Protein AF-A0A6P2FE90-F1 (afdb_monomer)

Radius of gyration: 12.69 Å; Cα contacts (8 Å, |Δi|>4): 55; chains: 1; bounding box: 30×28×32 Å

Mean predicted aligned error: 5.54 Å

pLDDT: mean 84.52, std 12.68, range [43.06, 95.12]

Solvent-accessible surface area (backbone atoms only — not comparable to full-atom values): 4148 Å² total; per-residue (Å²): 134,87,85,79,91,80,86,64,57,80,68,54,43,51,57,49,51,53,51,51,48,55,37,40,74,71,64,76,52,60,63,51,59,51,74,50,77,48,94,88,72,49,69,50,81,48,59,46,62,63,51,72,68,54,28,52,52,41,47,51,57,61,56,69,76,110

Sequence (66 aa):
MAIEKVYFEGKELVEHLERMLELAKAGAVNCVAYRIFKDDGTWEDVAAGGTEEQRAAMLAKLREQH

Secondary structure (DSSP, 8-state):
---------HHHHHHHHHHHHHHHHTT--SEEEEEEEPTTS-EEEEEEES-HHHHHHHHHHHHHT-

Nearest PDB structures (foldseek):
  2h0h-assembly2_B  TM=3.903E-01  e=2.032E+00  Escherichia coli
  2h0g-assembly1_A  TM=3.804E-01  e=2.171E+00  Escherichia coli
  6qm9-assembly1_A  TM=3.517E-01  e=2.032E+00  Fusarium vanettenii 77-13-4
  7tjh-assembly1_I  TM=3.425E-01  e=2.171E+00  Saccharomyces cerevisiae
  8tpo-assembly1_A  TM=3.364E-01  e=6.657E+00  Fusarium vanettenii 77-13-4

Foldseek 3Di:
DDDDDDDDDPVRVVVVVVVVVVCVVVVVDAKDWDKDQDPVRDIDIDIDHDDPVVSVVRSVVVVVVD

Structure (mmCIF, N/CA/C/O backbone):
data_AF-A0A6P2FE90-F1
#
_entry.id   AF-A0A6P2FE90-F1
#
loop_
_atom_site.group_PDB
_atom_site.id
_atom_site.type_symbol
_atom_site.label_atom_id
_atom_site.label_alt_id
_atom_site.label_comp_id
_atom_site.label_asym_id
_atom_site.label_entity_id
_atom_site.label_seq_id
_atom_site.pdbx_PDB_ins_code
_atom_site.Cartn_x
_atom_site.Cartn_y
_atom_site.Cartn_z
_atom_site.occupancy
_atom_site.B_iso_or_equiv
_atom_site.auth_seq_id
_atom_site.auth_comp_id
_atom_site.auth_asym_id
_atom_site.auth_atom_id
_atom_site.pdbx_PDB_model_num
ATOM 1 N N . MET A 1 1 ? -0.980 8.938 -13.861 1.00 45.31 1 MET A N 1
ATOM 2 C CA . MET A 1 1 ? -1.736 8.072 -12.937 1.00 45.31 1 MET A CA 1
ATOM 3 C C . MET A 1 1 ? -2.323 8.980 -11.873 1.00 45.31 1 MET A C 1
ATOM 5 O O . MET A 1 1 ? -1.550 9.568 -11.124 1.00 45.31 1 MET A O 1
ATOM 9 N N . ALA A 1 2 ? -3.632 9.223 -11.927 1.00 43.06 2 ALA A N 1
ATOM 10 C CA . ALA A 1 2 ? -4.330 9.991 -10.901 1.00 43.06 2 ALA A CA 1
ATOM 11 C C . ALA A 1 2 ? -4.451 9.111 -9.651 1.00 43.06 2 ALA A C 1
ATOM 13 O O . ALA A 1 2 ? -4.721 7.919 -9.775 1.00 43.06 2 ALA A O 1
ATOM 14 N N . ILE A 1 3 ? -4.181 9.677 -8.479 1.00 52.78 3 ILE A N 1
ATOM 15 C CA . ILE A 1 3 ? -4.445 9.016 -7.199 1.00 52.78 3 ILE A CA 1
ATOM 16 C C . ILE A 1 3 ? -5.836 9.505 -6.792 1.00 52.78 3 ILE A C 1
ATOM 18 O O . ILE A 1 3 ? -6.010 10.692 -6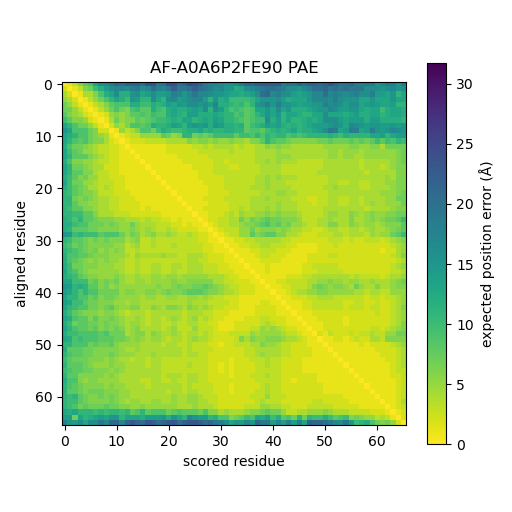.523 1.00 52.78 3 ILE A O 1
ATOM 22 N N . GLU A 1 4 ? -6.837 8.629 -6.861 1.00 57.44 4 GLU A N 1
ATOM 23 C CA . GLU A 1 4 ? -8.203 8.937 -6.432 1.00 57.44 4 GLU A CA 1
ATOM 24 C C . GLU A 1 4 ? -8.318 8.778 -4.912 1.00 57.44 4 GLU A C 1
ATOM 26 O O . GLU A 1 4 ? -7.862 7.786 -4.342 1.00 57.44 4 GLU A O 1
ATOM 31 N N . LYS A 1 5 ? -8.935 9.761 -4.247 1.00 60.47 5 LYS A N 1
ATOM 32 C CA . LYS A 1 5 ? -9.307 9.652 -2.833 1.00 60.47 5 LYS A CA 1
ATOM 33 C C . LYS A 1 5 ? -10.577 8.815 -2.757 1.00 60.47 5 LYS A C 1
ATOM 35 O O . LYS A 1 5 ? -11.640 9.297 -3.141 1.00 60.47 5 LYS A O 1
ATOM 40 N N . VAL A 1 6 ? -10.461 7.580 -2.279 1.00 61.94 6 VAL A N 1
ATOM 41 C CA . VAL A 1 6 ? -11.611 6.692 -2.095 1.00 61.94 6 VAL A CA 1
ATOM 42 C C . VAL A 1 6 ? -11.826 6.451 -0.606 1.00 61.94 6 VAL A C 1
ATOM 44 O O . VAL A 1 6 ? -10.899 6.075 0.109 1.00 61.94 6 VAL A O 1
ATOM 47 N N . TYR A 1 7 ? -13.044 6.720 -0.144 1.00 64.81 7 TYR A N 1
ATOM 48 C CA . TYR A 1 7 ? -13.491 6.459 1.221 1.00 64.81 7 TYR A CA 1
ATOM 49 C C . TYR A 1 7 ? -14.398 5.234 1.186 1.00 64.81 7 TYR A C 1
ATOM 51 O O . TYR A 1 7 ? -15.280 5.164 0.335 1.00 64.81 7 TYR A O 1
ATOM 59 N N . PHE A 1 8 ? -14.165 4.289 2.091 1.00 67.06 8 PHE A N 1
ATOM 60 C CA . PHE A 1 8 ? -14.882 3.020 2.139 1.00 67.06 8 PHE A CA 1
ATOM 61 C C . PHE A 1 8 ? -15.454 2.793 3.535 1.00 67.06 8 PHE A C 1
ATOM 63 O O . PHE A 1 8 ? -14.758 3.022 4.530 1.00 67.06 8 PHE A O 1
ATOM 70 N N . GLU A 1 9 ? -16.680 2.284 3.624 1.00 72.19 9 GLU A N 1
ATOM 71 C CA . GLU A 1 9 ? -17.138 1.611 4.842 1.00 72.19 9 GLU A CA 1
ATOM 72 C C . GLU A 1 9 ? -16.405 0.265 5.022 1.00 72.19 9 GLU A C 1
ATOM 74 O O . GLU A 1 9 ? -15.820 -0.276 4.082 1.00 72.19 9 GLU A O 1
ATOM 79 N N . GLY A 1 10 ? -16.418 -0.313 6.231 1.00 67.69 10 GLY A N 1
ATOM 80 C CA . GLY A 1 10 ? -15.570 -1.472 6.567 1.00 67.69 10 GLY A CA 1
ATOM 81 C C . GLY A 1 10 ? -15.704 -2.675 5.618 1.00 67.69 10 GLY A C 1
ATOM 82 O O . GLY A 1 10 ? -14.708 -3.330 5.321 1.00 67.69 10 GLY A O 1
ATOM 83 N N . LYS A 1 11 ? -16.907 -2.941 5.090 1.00 75.81 11 LYS A N 1
ATOM 84 C CA . LYS A 1 11 ? -17.137 -4.009 4.102 1.00 75.81 11 LYS A CA 1
ATOM 85 C C . LYS A 1 11 ? -16.608 -3.643 2.707 1.00 75.81 11 LYS A C 1
ATOM 87 O O . LYS A 1 11 ? -16.013 -4.483 2.041 1.00 75.81 11 LYS A O 1
ATOM 92 N N . GLU A 1 12 ? -16.773 -2.391 2.296 1.00 81.75 12 GLU A N 1
ATOM 93 C CA . GLU A 1 12 ? -16.321 -1.888 0.993 1.00 81.75 12 GLU A CA 1
ATOM 94 C C . GLU A 1 12 ? -14.788 -1.840 0.904 1.00 81.75 12 GLU A C 1
ATOM 96 O O . GLU A 1 12 ? -14.213 -2.065 -0.161 1.00 81.75 12 GLU A O 1
ATOM 101 N N . LEU A 1 13 ? -14.111 -1.613 2.037 1.00 83.81 13 LEU A N 1
ATOM 102 C CA . LEU A 1 13 ? -12.651 -1.648 2.115 1.00 83.81 13 LEU A CA 1
ATOM 103 C C . LEU A 1 13 ? -12.115 -3.045 1.785 1.00 83.81 13 LEU A C 1
ATOM 105 O O . LEU A 1 13 ? -11.153 -3.171 1.030 1.00 83.81 13 LEU A O 1
ATOM 109 N N . VAL A 1 14 ? -12.739 -4.093 2.332 1.00 87.56 14 VAL A N 1
ATOM 110 C CA . VAL A 1 14 ? -12.332 -5.482 2.074 1.00 87.56 14 VAL A CA 1
ATOM 111 C C . VAL A 1 14 ? -12.505 -5.819 0.596 1.00 87.56 14 VAL A C 1
ATOM 113 O O . VAL A 1 14 ? -11.552 -6.273 -0.032 1.00 87.56 14 VAL A O 1
ATOM 116 N N . GLU A 1 15 ? -13.666 -5.509 0.015 1.00 88.75 15 GLU A N 1
ATOM 117 C CA . GLU A 1 15 ? -13.943 -5.751 -1.408 1.00 88.75 15 GLU A CA 1
ATOM 118 C C . GLU A 1 15 ? -12.949 -5.005 -2.320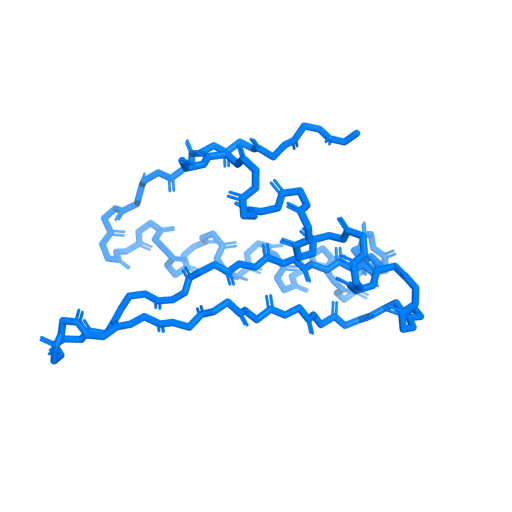 1.00 88.75 15 GLU A C 1
ATOM 120 O O . GLU A 1 15 ? -12.475 -5.538 -3.330 1.00 88.75 15 GLU A O 1
ATOM 125 N N . HIS A 1 16 ? -12.567 -3.777 -1.953 1.00 86.75 16 HIS A N 1
ATOM 126 C CA . HIS A 1 16 ? -11.557 -3.021 -2.688 1.00 86.75 16 HIS A CA 1
ATOM 127 C C . HIS A 1 16 ? -10.164 -3.665 -2.610 1.00 86.75 16 HIS A C 1
ATOM 129 O O . HIS A 1 16 ? -9.475 -3.780 -3.630 1.00 86.75 16 HIS A O 1
ATOM 135 N N . LEU A 1 17 ? -9.745 -4.106 -1.421 1.00 88.12 17 LEU A N 1
ATOM 136 C CA . LEU A 1 17 ? -8.460 -4.781 -1.225 1.00 88.12 17 LEU A CA 1
ATOM 137 C C . LEU A 1 17 ? -8.402 -6.123 -1.969 1.00 88.12 17 LEU A C 1
ATOM 139 O O . LEU A 1 17 ? -7.385 -6.428 -2.593 1.00 88.12 17 LEU A O 1
ATOM 143 N N . GLU A 1 18 ? -9.493 -6.890 -1.976 1.00 92.69 18 GLU A N 1
ATOM 144 C CA . GLU A 1 18 ? -9.617 -8.124 -2.761 1.00 92.69 18 GLU A CA 1
ATOM 145 C C . GLU A 1 18 ? -9.471 -7.850 -4.263 1.00 92.69 18 GLU A C 1
ATOM 147 O O . GLU A 1 18 ? -8.720 -8.537 -4.958 1.00 92.69 18 GLU A O 1
ATOM 152 N N . ARG A 1 19 ? -10.105 -6.788 -4.774 1.00 89.81 19 ARG A N 1
ATOM 153 C CA . ARG A 1 19 ? -9.940 -6.380 -6.175 1.00 89.81 19 ARG A CA 1
ATOM 154 C C . ARG A 1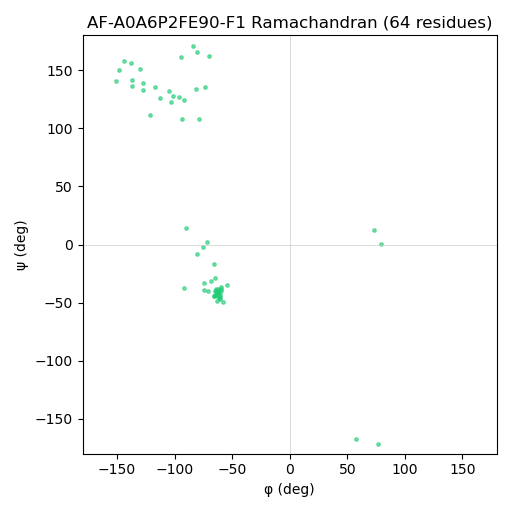 19 ? -8.500 -5.977 -6.497 1.00 89.81 19 ARG A C 1
ATOM 156 O O . ARG A 1 19 ? -7.987 -6.343 -7.555 1.00 89.81 19 ARG A O 1
ATOM 163 N N . MET A 1 20 ? -7.842 -5.229 -5.612 1.00 89.06 20 MET A N 1
ATOM 164 C CA . MET A 1 20 ? -6.432 -4.866 -5.785 1.00 89.06 20 MET A CA 1
ATOM 165 C C . MET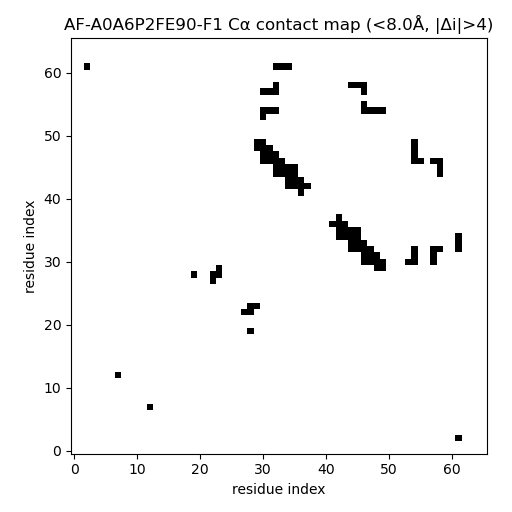 A 1 20 ? -5.525 -6.098 -5.801 1.00 89.06 20 MET A C 1
ATOM 167 O O . MET A 1 20 ? -4.593 -6.155 -6.604 1.00 89.06 20 MET A O 1
ATOM 171 N N . LEU A 1 21 ? -5.818 -7.099 -4.968 1.00 90.19 21 LEU A N 1
ATOM 172 C CA . LEU A 1 21 ? -5.105 -8.372 -4.966 1.00 90.19 21 LEU A CA 1
ATOM 173 C C . LEU A 1 21 ? -5.235 -9.094 -6.313 1.00 90.19 21 LEU A C 1
ATOM 175 O O . LEU A 1 21 ? -4.225 -9.540 -6.854 1.00 90.19 21 LEU A O 1
ATOM 179 N N . GLU A 1 22 ? -6.439 -9.189 -6.879 1.00 93.88 22 GLU A N 1
ATOM 180 C CA . GLU A 1 22 ? -6.638 -9.821 -8.191 1.00 93.88 22 GLU A CA 1
ATOM 181 C C . GLU A 1 22 ? -5.895 -9.075 -9.311 1.00 93.88 22 GLU A C 1
ATOM 183 O O . GLU A 1 22 ? -5.241 -9.698 -10.150 1.00 93.88 22 GLU A O 1
ATOM 188 N N . LEU A 1 23 ? -5.893 -7.738 -9.286 1.00 90.31 23 LEU A N 1
ATOM 189 C CA . LEU A 1 23 ? -5.112 -6.935 -10.234 1.00 90.31 23 LEU A CA 1
ATOM 190 C C . LEU A 1 23 ? -3.599 -7.151 -10.071 1.00 90.31 23 LEU A C 1
ATOM 192 O O . LEU A 1 23 ? -2.878 -7.239 -11.066 1.00 90.31 23 LEU A O 1
ATOM 196 N N . ALA A 1 24 ? -3.113 -7.264 -8.834 1.00 89.75 24 ALA A N 1
ATOM 197 C CA . ALA A 1 24 ? -1.710 -7.551 -8.556 1.00 89.75 24 ALA A CA 1
ATOM 198 C C . ALA A 1 24 ? -1.308 -8.952 -9.041 1.00 89.75 24 ALA A C 1
ATOM 200 O O . ALA A 1 24 ? -0.282 -9.093 -9.705 1.00 89.75 24 ALA A O 1
ATOM 201 N N . LYS A 1 25 ? -2.140 -9.975 -8.796 1.00 90.75 25 LYS A N 1
ATOM 202 C CA . LYS A 1 25 ? -1.929 -11.342 -9.309 1.00 90.75 25 LYS A CA 1
ATOM 203 C C . LYS A 1 25 ? -1.877 -11.387 -10.836 1.00 90.75 25 LYS A C 1
ATOM 205 O O . LYS A 1 25 ? -1.091 -12.147 -11.394 1.00 90.75 25 LYS A O 1
ATOM 210 N N . ALA A 1 26 ? -2.678 -10.561 -11.507 1.00 93.62 26 ALA A N 1
ATOM 211 C CA . ALA A 1 26 ? -2.677 -10.430 -12.961 1.00 93.62 26 ALA A CA 1
ATOM 212 C C . ALA A 1 26 ? -1.480 -9.626 -13.516 1.00 93.62 26 ALA A C 1
ATOM 214 O O . ALA A 1 26 ? -1.371 -9.459 -14.730 1.00 93.62 26 ALA A O 1
ATOM 215 N N . GLY A 1 27 ? -0.597 -9.095 -12.660 1.00 90.19 27 GLY A N 1
ATOM 216 C CA . GLY A 1 27 ? 0.532 -8.253 -13.068 1.00 90.19 27 GLY A CA 1
ATOM 217 C C . GLY A 1 27 ? 0.131 -6.842 -13.517 1.00 90.19 27 GLY A C 1
ATOM 218 O O . GLY A 1 27 ? 0.950 -6.121 -14.081 1.00 90.19 27 GLY A O 1
ATOM 219 N N . ALA A 1 28 ? -1.115 -6.426 -13.266 1.00 89.00 28 ALA A N 1
ATOM 220 C CA . ALA A 1 28 ? -1.631 -5.111 -13.651 1.00 89.00 28 ALA A CA 1
ATOM 221 C C . ALA A 1 28 ? -1.221 -3.990 -12.675 1.00 89.00 28 ALA A C 1
ATOM 223 O O . ALA A 1 28 ? -1.442 -2.811 -12.954 1.00 89.00 28 ALA A O 1
ATOM 224 N N . VAL A 1 29 ? -0.619 -4.344 -11.535 1.00 87.00 29 VAL A N 1
ATOM 225 C CA . VAL A 1 29 ? -0.158 -3.408 -10.504 1.00 87.00 29 VAL A CA 1
ATOM 226 C C . VAL A 1 29 ? 1.342 -3.584 -10.300 1.00 87.00 29 VAL A C 1
ATOM 228 O O . VAL A 1 29 ? 1.788 -4.598 -9.774 1.00 87.00 29 VAL A O 1
ATOM 231 N N . ASN A 1 30 ? 2.124 -2.581 -10.704 1.00 86.94 30 ASN A N 1
ATOM 232 C CA . ASN A 1 30 ? 3.584 -2.607 -10.566 1.00 86.94 30 ASN A CA 1
ATOM 233 C C . ASN A 1 30 ? 4.079 -1.970 -9.254 1.00 86.94 30 ASN A C 1
ATOM 235 O O . ASN A 1 30 ? 5.044 -2.440 -8.660 1.00 86.94 30 ASN A O 1
ATOM 239 N N . CYS A 1 31 ? 3.440 -0.889 -8.800 1.00 89.69 31 CYS A N 1
ATOM 240 C CA . CYS A 1 31 ? 3.813 -0.157 -7.588 1.00 89.69 31 CYS A CA 1
ATOM 241 C C . CYS A 1 31 ? 2.567 0.493 -6.982 1.00 89.69 31 CYS A C 1
ATOM 243 O O . CYS A 1 31 ? 1.738 1.034 -7.714 1.00 89.69 31 CYS A O 1
ATOM 245 N N . VAL A 1 32 ? 2.464 0.483 -5.655 1.00 88.88 32 VAL A N 1
ATOM 246 C CA . VAL A 1 32 ? 1.370 1.111 -4.900 1.00 88.88 32 VAL A CA 1
ATOM 247 C C . VAL A 1 32 ? 1.928 1.986 -3.789 1.00 88.88 32 VAL A C 1
ATOM 249 O O . VAL A 1 32 ? 3.002 1.701 -3.260 1.00 88.88 32 VAL A O 1
ATOM 252 N N . ALA A 1 33 ? 1.192 3.035 -3.430 1.00 91.62 33 ALA A N 1
ATOM 253 C CA . ALA A 1 33 ? 1.412 3.787 -2.204 1.00 91.62 33 ALA A CA 1
ATOM 254 C C . ALA A 1 33 ? 0.067 4.089 -1.544 1.00 91.62 33 ALA A C 1
ATOM 256 O O . ALA A 1 33 ? -0.888 4.447 -2.233 1.00 91.62 33 ALA A O 1
ATOM 257 N N . TYR A 1 34 ? -0.003 3.924 -0.229 1.00 87.81 34 TYR A N 1
ATOM 258 C CA . TYR A 1 34 ? -1.217 4.114 0.557 1.00 87.81 34 TYR A CA 1
ATOM 259 C C . TYR A 1 34 ? -0.872 4.626 1.955 1.00 87.81 34 TYR A C 1
ATOM 261 O O . TYR A 1 34 ? 0.197 4.333 2.492 1.00 87.81 34 TYR A O 1
ATOM 269 N N . ARG A 1 35 ? -1.792 5.393 2.543 1.00 89.50 35 ARG A N 1
ATOM 270 C CA . ARG A 1 35 ? -1.721 5.833 3.938 1.00 89.50 35 ARG A CA 1
ATOM 271 C C . ARG A 1 35 ? -2.647 4.972 4.782 1.00 89.50 35 ARG A C 1
ATOM 273 O O . ARG A 1 35 ? -3.827 4.856 4.460 1.00 89.50 35 ARG A O 1
ATOM 280 N N . ILE A 1 36 ? -2.121 4.398 5.857 1.00 87.44 36 ILE A N 1
ATOM 281 C CA . ILE A 1 36 ? -2.903 3.636 6.833 1.00 87.44 36 ILE A CA 1
ATOM 282 C C . ILE A 1 36 ? -3.099 4.515 8.061 1.00 87.44 36 ILE A C 1
ATOM 284 O O . ILE A 1 36 ? -2.118 4.952 8.655 1.00 87.44 36 ILE A O 1
ATOM 288 N N . PHE A 1 37 ? -4.351 4.753 8.441 1.00 88.50 37 PHE A N 1
ATOM 289 C CA . PHE A 1 37 ? -4.707 5.382 9.711 1.00 88.50 37 PHE A CA 1
ATOM 290 C C . PHE A 1 37 ? -5.031 4.287 10.726 1.00 88.50 37 PHE A C 1
ATOM 292 O O . PHE A 1 37 ? -5.833 3.397 10.437 1.00 88.50 37 PHE A O 1
ATOM 299 N N . LYS A 1 38 ? -4.379 4.334 11.885 1.00 86.88 38 LYS A N 1
ATOM 300 C CA . LYS A 1 38 ? -4.543 3.367 12.971 1.00 86.88 38 LYS A CA 1
ATOM 301 C C . LYS A 1 38 ? -5.570 3.868 13.984 1.00 86.88 38 LYS A C 1
ATOM 303 O O . LYS A 1 38 ? -5.899 5.054 14.031 1.00 86.88 38 LYS A O 1
ATOM 308 N N . ASP A 1 39 ? -6.083 2.945 14.787 1.00 88.56 39 ASP A N 1
ATOM 309 C CA . ASP A 1 39 ? -7.053 3.216 15.852 1.00 88.56 39 ASP A CA 1
ATOM 310 C C . ASP A 1 39 ? -6.479 4.093 16.976 1.00 88.56 39 ASP A C 1
ATOM 312 O O . ASP A 1 39 ? -7.206 4.883 17.575 1.00 88.56 39 ASP A O 1
ATOM 316 N N . ASP A 1 40 ? -5.167 4.023 17.203 1.00 92.12 40 ASP A N 1
ATOM 317 C CA . ASP A 1 40 ? -4.416 4.891 18.1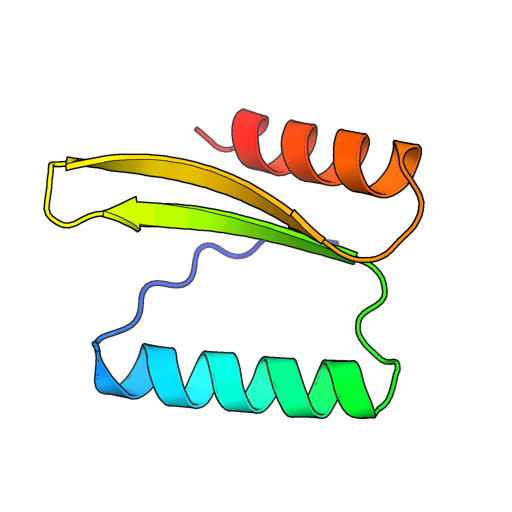16 1.00 92.12 40 ASP A CA 1
ATOM 318 C C . ASP A 1 40 ? -4.231 6.340 17.612 1.00 92.12 40 ASP A C 1
ATOM 320 O O . ASP A 1 40 ? -3.594 7.159 18.278 1.00 92.12 40 ASP A O 1
ATOM 324 N N . GLY A 1 41 ? -4.792 6.677 16.445 1.00 89.00 41 GLY A N 1
ATOM 325 C CA . GLY A 1 41 ? -4.717 8.005 15.834 1.00 89.00 41 GLY A CA 1
ATOM 326 C C . GLY A 1 41 ? -3.397 8.293 15.114 1.00 89.00 41 GLY A C 1
ATOM 327 O O . GLY A 1 41 ? -3.234 9.377 14.546 1.00 89.00 41 GLY A O 1
ATOM 328 N N . THR A 1 42 ? -2.458 7.347 15.100 1.00 94.25 42 THR A N 1
ATOM 329 C CA . THR A 1 42 ? -1.250 7.444 14.281 1.00 94.25 42 THR A CA 1
ATOM 330 C C . THR A 1 42 ? -1.537 7.044 12.836 1.00 94.25 42 THR A C 1
ATOM 332 O O . THR A 1 42 ? -2.579 6.474 12.498 1.00 94.25 42 THR A O 1
ATOM 335 N N . TRP A 1 43 ? -0.609 7.367 11.942 1.00 92.19 43 TRP A N 1
ATOM 336 C CA . TRP A 1 43 ? -0.684 6.949 10.551 1.00 92.19 43 TRP A CA 1
ATOM 337 C C . TRP A 1 43 ? 0.701 6.634 10.005 1.00 92.19 43 TRP A C 1
ATOM 339 O O . TRP A 1 43 ? 1.714 7.117 10.511 1.00 92.19 43 TRP A O 1
ATOM 349 N N . GLU A 1 44 ? 0.736 5.829 8.949 1.00 92.75 44 GLU A N 1
ATOM 350 C CA . GLU A 1 44 ? 1.956 5.544 8.202 1.00 92.75 44 GLU A CA 1
ATOM 351 C C . GLU A 1 44 ? 1.698 5.567 6.695 1.00 92.75 44 GLU A C 1
ATOM 353 O O . GLU A 1 44 ? 0.655 5.115 6.220 1.00 92.75 44 GLU A O 1
ATOM 358 N N . ASP A 1 45 ? 2.661 6.106 5.947 1.00 93.19 45 ASP A N 1
ATOM 359 C CA . ASP A 1 45 ? 2.692 5.998 4.490 1.00 93.19 45 ASP A CA 1
ATOM 360 C C . ASP A 1 45 ? 3.501 4.761 4.110 1.00 93.19 45 ASP A C 1
ATOM 362 O O . ASP A 1 45 ? 4.676 4.646 4.464 1.00 93.19 45 ASP A O 1
ATOM 366 N N . VAL A 1 46 ? 2.897 3.867 3.336 1.00 91.62 46 VAL A N 1
ATOM 367 C CA . VAL A 1 46 ? 3.540 2.648 2.848 1.00 91.62 46 VAL A CA 1
ATOM 368 C C . VAL A 1 46 ? 3.612 2.705 1.330 1.00 91.62 46 VAL A C 1
ATOM 370 O O . VAL A 1 46 ? 2.632 3.050 0.674 1.00 91.62 46 VAL A O 1
ATOM 373 N N . ALA A 1 47 ? 4.762 2.335 0.762 1.00 92.12 47 ALA A N 1
ATOM 374 C CA . ALA A 1 47 ? 4.895 2.066 -0.665 1.00 92.12 47 ALA A CA 1
ATOM 375 C C . ALA A 1 47 ? 5.519 0.694 -0.903 1.00 92.12 47 ALA A C 1
ATOM 377 O O . ALA A 1 47 ? 6.527 0.341 -0.291 1.00 92.12 47 ALA A O 1
ATOM 378 N N . ALA A 1 48 ? 4.915 -0.069 -1.809 1.00 89.56 48 ALA A N 1
ATOM 379 C CA . ALA A 1 48 ? 5.272 -1.455 -2.081 1.00 89.56 48 ALA A CA 1
ATOM 380 C C . ALA A 1 48 ? 5.283 -1.746 -3.587 1.00 89.56 48 ALA A C 1
ATOM 382 O O . ALA A 1 48 ? 4.616 -1.073 -4.378 1.00 89.56 48 ALA A O 1
ATOM 383 N N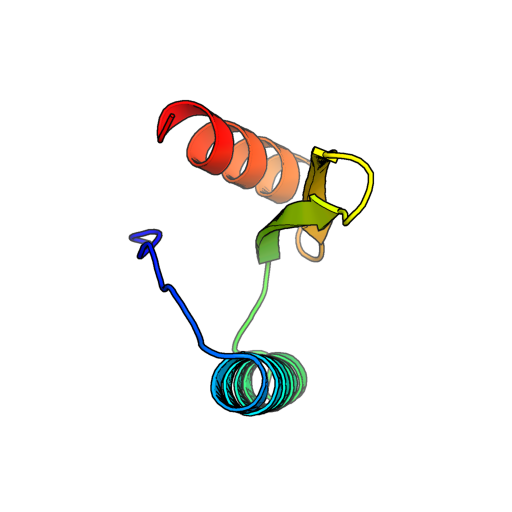 . GLY A 1 49 ? 6.045 -2.773 -3.971 1.00 90.06 49 GLY A N 1
ATOM 384 C CA . GLY A 1 49 ? 6.323 -3.095 -5.371 1.00 90.06 49 GLY A CA 1
ATOM 385 C C . GLY A 1 49 ? 7.361 -2.162 -6.006 1.00 90.06 49 GLY A C 1
ATOM 386 O O . GLY A 1 49 ? 7.999 -1.359 -5.317 1.00 90.06 49 GLY A O 1
ATOM 387 N N . GLY A 1 50 ? 7.534 -2.299 -7.321 1.00 90.94 50 GLY A N 1
ATOM 388 C CA . GLY A 1 50 ? 8.387 -1.453 -8.156 1.00 90.94 50 GLY A CA 1
ATOM 389 C C . GLY A 1 50 ? 9.864 -1.377 -7.749 1.00 90.94 50 GLY A C 1
ATOM 390 O O . GLY A 1 50 ? 10.367 -2.150 -6.927 1.00 90.94 50 GLY A O 1
ATOM 391 N N . THR A 1 51 ? 10.568 -0.409 -8.335 1.00 95.12 51 THR A N 1
ATOM 392 C CA . THR A 1 51 ? 11.929 -0.020 -7.926 1.00 95.12 51 THR A CA 1
ATOM 393 C C . THR A 1 51 ? 11.900 0.963 -6.754 1.00 95.12 51 THR A C 1
ATOM 395 O O . THR A 1 51 ? 10.847 1.475 -6.368 1.00 95.12 51 THR A O 1
ATOM 398 N N . GLU A 1 52 ? 13.063 1.246 -6.170 1.00 94.88 52 GLU A N 1
ATOM 399 C CA . GLU A 1 52 ? 13.180 2.215 -5.078 1.00 94.88 52 GLU A CA 1
ATOM 400 C C . GLU A 1 52 ? 12.778 3.629 -5.511 1.00 94.88 52 GLU A C 1
ATOM 402 O O . GLU A 1 52 ? 12.022 4.300 -4.809 1.00 94.88 52 GLU A O 1
ATOM 407 N N . GLU A 1 53 ? 13.175 4.043 -6.714 1.00 94.69 53 GLU A N 1
ATOM 408 C CA . GLU A 1 53 ? 12.830 5.343 -7.291 1.00 94.69 53 GLU A CA 1
ATOM 409 C C . GLU A 1 53 ? 11.322 5.467 -7.521 1.00 94.69 53 GLU A C 1
ATOM 411 O O . GLU A 1 53 ? 10.728 6.513 -7.254 1.00 94.69 53 GLU A O 1
ATOM 416 N N . GLN A 1 54 ? 10.677 4.388 -7.978 1.00 93.12 54 GLN A N 1
ATOM 417 C CA . GLN A 1 54 ? 9.226 4.352 -8.165 1.00 93.12 54 GLN A CA 1
ATOM 418 C C . GLN A 1 54 ? 8.491 4.479 -6.830 1.00 93.12 54 GLN A C 1
ATOM 420 O O . GLN A 1 54 ? 7.546 5.264 -6.729 1.00 93.12 54 GLN A O 1
ATOM 425 N N . ARG A 1 55 ? 8.948 3.767 -5.791 1.00 94.31 55 ARG A N 1
ATOM 426 C CA . ARG A 1 55 ? 8.382 3.886 -4.440 1.00 94.31 55 ARG A CA 1
ATOM 427 C C . ARG A 1 55 ? 8.549 5.298 -3.887 1.00 94.31 55 ARG A C 1
ATOM 429 O O . ARG A 1 55 ? 7.577 5.867 -3.395 1.00 94.31 55 ARG A O 1
ATOM 436 N N . ALA A 1 56 ? 9.737 5.887 -4.020 1.00 93.88 56 ALA A N 1
ATOM 437 C CA . ALA A 1 56 ? 10.006 7.252 -3.576 1.00 93.88 56 ALA A CA 1
ATOM 438 C C . ALA A 1 56 ? 9.106 8.275 -4.293 1.00 93.88 56 ALA A C 1
ATOM 440 O O . ALA A 1 56 ? 8.493 9.12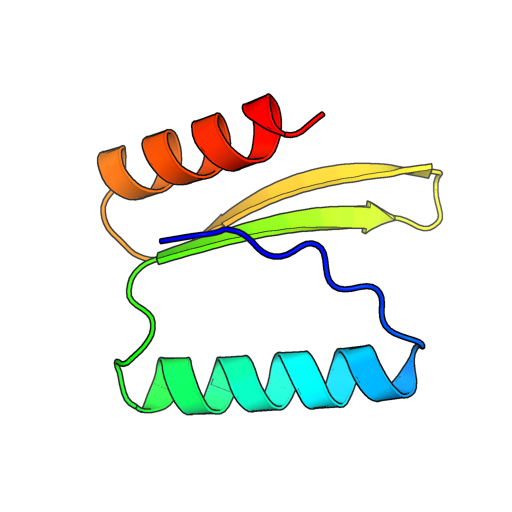1 -3.642 1.00 93.88 56 ALA A O 1
ATOM 441 N N . ALA A 1 57 ? 8.954 8.155 -5.615 1.00 92.19 57 ALA A N 1
ATOM 442 C CA . ALA A 1 57 ? 8.079 9.021 -6.403 1.00 92.19 57 ALA A CA 1
ATOM 443 C C . ALA A 1 57 ? 6.595 8.871 -6.026 1.00 92.19 57 ALA A C 1
ATOM 445 O O . ALA A 1 57 ? 5.861 9.859 -5.997 1.00 92.19 57 ALA A O 1
ATOM 446 N N . MET A 1 58 ? 6.135 7.652 -5.729 1.00 91.69 58 MET A N 1
ATOM 447 C CA . MET A 1 58 ? 4.755 7.410 -5.299 1.00 91.69 58 MET A CA 1
ATOM 448 C C . MET A 1 58 ? 4.486 7.945 -3.888 1.00 91.69 58 MET A C 1
ATOM 450 O O . MET A 1 58 ? 3.442 8.555 -3.671 1.00 91.69 58 MET A O 1
ATOM 454 N N . LEU A 1 59 ? 5.434 7.796 -2.956 1.00 92.06 59 LEU A N 1
ATOM 455 C CA . LEU A 1 59 ? 5.346 8.400 -1.621 1.00 92.06 59 LEU A CA 1
ATOM 456 C C . LEU A 1 59 ? 5.330 9.927 -1.684 1.00 92.06 59 LEU A C 1
ATOM 458 O O . LEU A 1 59 ? 4.544 10.553 -0.979 1.00 92.06 59 LEU A O 1
ATOM 462 N N . ALA A 1 60 ? 6.171 10.530 -2.529 1.00 92.44 60 ALA A N 1
ATOM 463 C CA . ALA A 1 60 ? 6.178 11.977 -2.724 1.00 92.44 60 ALA A CA 1
ATOM 464 C C . ALA A 1 60 ? 4.803 12.471 -3.196 1.00 92.44 60 ALA A C 1
ATOM 466 O O . ALA A 1 60 ? 4.209 13.333 -2.553 1.00 92.44 60 ALA A O 1
ATOM 467 N N . LYS A 1 61 ? 4.236 11.835 -4.230 1.00 90.00 61 LYS A N 1
ATOM 468 C CA . LYS A 1 61 ? 2.887 12.154 -4.725 1.00 90.00 61 LYS A CA 1
ATOM 469 C C . LYS A 1 61 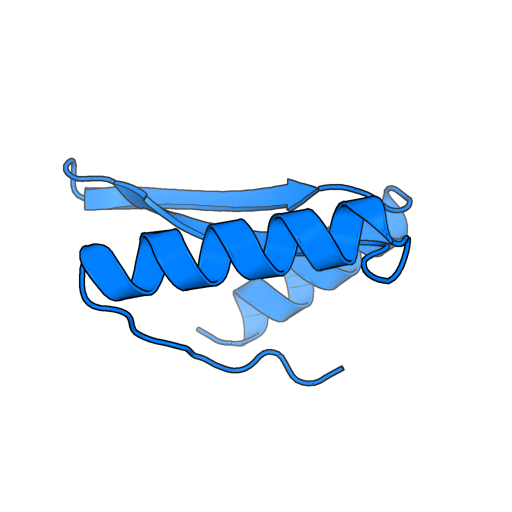? 1.798 11.964 -3.674 1.00 90.00 61 LYS A C 1
ATOM 471 O O . LYS A 1 61 ? 0.878 12.770 -3.615 1.00 90.00 61 LYS A O 1
ATOM 476 N N . LEU A 1 62 ? 1.881 10.906 -2.865 1.00 88.75 62 LEU A N 1
ATOM 477 C CA . LEU A 1 62 ? 0.933 10.665 -1.775 1.00 88.75 62 LEU A CA 1
ATOM 478 C C . LEU A 1 62 ? 0.975 11.808 -0.74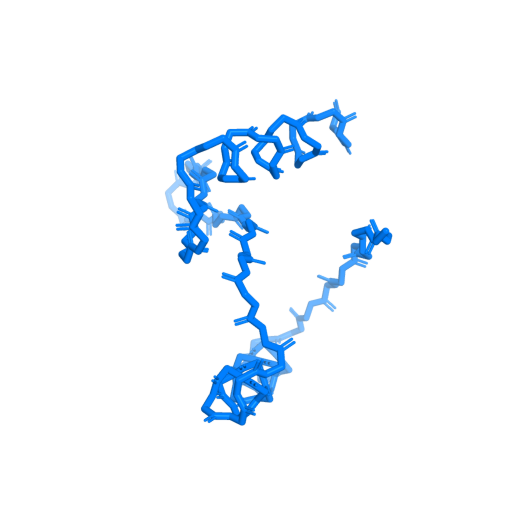7 1.00 88.75 62 LEU A C 1
ATOM 480 O O . LEU A 1 62 ? -0.069 12.267 -0.294 1.00 88.75 62 LEU A O 1
ATOM 484 N N . ARG A 1 63 ? 2.173 12.298 -0.412 1.00 88.69 63 ARG A N 1
ATOM 485 C CA . ARG A 1 63 ? 2.382 13.374 0.569 1.00 88.69 63 ARG A CA 1
ATOM 486 C C . ARG A 1 63 ? 2.004 14.758 0.052 1.00 88.69 63 ARG A C 1
ATOM 488 O O . ARG A 1 63 ? 1.516 15.557 0.836 1.00 88.69 63 ARG A O 1
ATOM 495 N N . GLU A 1 64 ? 2.183 15.024 -1.240 1.00 87.50 64 GLU A N 1
ATOM 496 C CA . GLU A 1 64 ? 1.798 16.293 -1.882 1.00 87.50 64 GLU A CA 1
ATOM 497 C C . GLU A 1 64 ? 0.278 16.536 -1.905 1.00 87.50 64 GLU A C 1
ATOM 499 O O . GLU A 1 64 ? -0.164 17.659 -2.128 1.00 87.50 64 GLU A O 1
ATOM 504 N N . GLN A 1 65 ? -0.544 15.504 -1.691 1.00 69.50 65 GLN A N 1
ATOM 505 C CA . GLN A 1 65 ? -2.010 15.600 -1.751 1.00 69.50 65 GLN A CA 1
ATOM 506 C C . GLN A 1 65 ? -2.687 15.947 -0.408 1.00 69.50 65 GLN A C 1
ATOM 508 O O . GLN A 1 65 ? -3.918 15.799 -0.284 1.00 69.50 65 GLN A O 1
ATOM 513 N N . HIS A 1 66 ? -1.898 16.412 0.566 1.00 54.25 66 HIS A N 1
ATOM 514 C CA . HIS A 1 66 ? -2.306 16.812 1.914 1.00 54.25 66 HIS A CA 1
ATOM 515 C C . HIS A 1 66 ? -1.885 18.243 2.245 1.00 54.25 66 HIS A C 1
ATOM 517 O O . HIS A 1 66 ? -0.703 18.579 2.017 1.00 54.25 66 HIS A O 1
#